Protein AF-A0A679FQM1-F1 (afdb_monomer_lite)

Foldseek 3Di:
DVVVVVVVVVVVVVVVVLCCVQPVVVLVVLQVLVVVLQVVCQAFQADAPVSVVVSLVVVVPDPFQPCSVPKDKWKAWPRHTADRRDEDGPPDPDPGDTDLPPQIKIKIKIKGFTPCPSVVVVCVVVVHPDDDRIDIDIDIHTHDDD

Secondary structure (DSSP, 8-state):
-HHHHHHHHHHHHHHHHHHIIIIIHHHHHHHHHHHHHHHHHHHHTS--HHHHHHHHHHHHT-TT-S-GGG-EEEEEETTEEE-TT--PPTT-----S--TT---EEEEEEEEE--HHHHHHHHHHTT-----SEEEEEEEEEPPP-

Radius of gyration: 20.09 Å; chains: 1; bounding box: 59×29×54 Å

Sequence (146 aa):
METVFAISVFLVFFFLALGFFTYIYPYTVLQRDVHVLGTVAARQGGLTQEDIDQFQERLARYPFLGRSDQVQVSVYVNGSLQDPASVTPLGEEGGHYVTRESKDLMDIEVRVPASGTLLRAVAKFFGVEGVSDEYVFWETVVSYRN

Structure (mmCIF, N/CA/C/O backbone):
data_AF-A0A679FQM1-F1
#
_entry.id   AF-A0A679FQM1-F1
#
loop_
_atom_site.group_PDB
_atom_site.id
_atom_site.type_symbol
_atom_site.label_atom_id
_atom_site.label_alt_id
_atom_site.label_comp_id
_atom_site.label_asym_id
_atom_site.label_entity_id
_atom_site.label_seq_id
_atom_site.pdbx_PDB_ins_code
_atom_site.Cartn_x
_atom_site.Cartn_y
_atom_site.Cartn_z
_atom_site.occupancy
_atom_site.B_iso_or_equiv
_atom_site.auth_seq_id
_atom_site.auth_comp_id
_atom_site.auth_asym_id
_atom_site.auth_atom_id
_atom_site.pdbx_PDB_model_num
ATOM 1 N N . MET A 1 1 ? 35.057 3.489 -31.360 1.00 61.88 1 MET A N 1
ATOM 2 C CA . MET A 1 1 ? 34.947 2.905 -30.000 1.00 61.88 1 MET A CA 1
ATOM 3 C C . MET A 1 1 ? 34.091 3.769 -29.080 1.00 61.88 1 MET A C 1
ATOM 5 O O . MET A 1 1 ? 33.248 3.212 -28.392 1.00 61.88 1 MET A O 1
ATOM 9 N N . GLU A 1 2 ? 34.225 5.098 -29.115 1.00 78.94 2 GLU A N 1
ATOM 10 C CA . GLU A 1 2 ? 33.439 6.029 -28.280 1.00 78.94 2 GLU A CA 1
ATOM 11 C C . GLU A 1 2 ? 31.918 5.878 -28.435 1.00 78.94 2 GLU A C 1
ATOM 13 O O . GLU A 1 2 ? 31.204 5.875 -27.440 1.00 78.94 2 GLU A O 1
ATOM 18 N N . THR A 1 3 ? 31.411 5.655 -29.652 1.00 82.62 3 THR A N 1
ATOM 19 C CA . THR A 1 3 ? 29.968 5.473 -29.895 1.00 82.62 3 THR A CA 1
ATOM 20 C C . THR A 1 3 ? 29.409 4.217 -29.225 1.00 82.62 3 THR A C 1
ATOM 22 O O . THR A 1 3 ? 28.316 4.249 -28.675 1.00 82.62 3 THR A O 1
ATOM 25 N N . VAL A 1 4 ? 30.170 3.116 -29.221 1.00 80.31 4 VAL A N 1
ATOM 26 C CA . VAL A 1 4 ? 29.756 1.863 -28.567 1.00 80.31 4 VAL A CA 1
ATOM 27 C C . VAL A 1 4 ? 29.749 2.043 -27.052 1.00 80.31 4 VAL A C 1
ATOM 29 O O . VAL A 1 4 ? 28.806 1.626 -26.391 1.00 80.31 4 VAL A O 1
ATOM 32 N N . PHE A 1 5 ? 30.753 2.732 -26.505 1.00 84.38 5 PHE A N 1
ATOM 33 C CA . PHE A 1 5 ? 30.807 3.043 -25.078 1.00 84.38 5 PHE A CA 1
ATOM 34 C C . PHE A 1 5 ? 29.652 3.962 -24.645 1.00 84.38 5 PHE A C 1
ATOM 36 O O . PHE A 1 5 ? 28.993 3.689 -23.645 1.00 84.38 5 PHE A O 1
ATOM 43 N N . ALA A 1 6 ? 29.342 4.996 -25.432 1.00 85.69 6 ALA A N 1
ATOM 44 C CA . ALA A 1 6 ? 28.230 5.908 -25.168 1.00 85.69 6 ALA A CA 1
ATOM 45 C C . ALA A 1 6 ? 26.863 5.202 -25.208 1.00 85.69 6 ALA A C 1
ATOM 47 O O . ALA A 1 6 ? 26.030 5.432 -24.332 1.00 85.69 6 ALA A O 1
ATOM 48 N N . ILE A 1 7 ? 26.646 4.304 -26.178 1.00 89.19 7 ILE A N 1
ATOM 49 C CA . ILE A 1 7 ? 25.415 3.504 -26.272 1.00 89.19 7 ILE A CA 1
ATOM 50 C C . ILE A 1 7 ? 25.289 2.561 -25.071 1.00 89.19 7 ILE A C 1
ATOM 52 O O . ILE A 1 7 ? 24.211 2.466 -24.488 1.00 89.19 7 ILE A O 1
ATOM 56 N N . SER A 1 8 ? 26.376 1.909 -24.650 1.00 86.00 8 SER A N 1
ATOM 57 C CA . SER A 1 8 ? 26.368 1.037 -23.468 1.00 86.00 8 SER A CA 1
ATOM 58 C C . SER A 1 8 ? 26.013 1.798 -22.191 1.00 86.00 8 SER A C 1
ATOM 60 O O . SER A 1 8 ? 25.171 1.341 -21.421 1.00 86.00 8 SER A O 1
ATOM 62 N N . VAL A 1 9 ? 26.599 2.980 -21.980 1.00 88.62 9 VAL A N 1
ATOM 63 C CA . VAL A 1 9 ? 26.271 3.839 -20.831 1.00 88.62 9 VAL A CA 1
ATOM 64 C C . VAL A 1 9 ? 24.804 4.266 -20.879 1.00 88.62 9 VAL A C 1
ATOM 66 O O . VAL A 1 9 ? 24.101 4.145 -19.877 1.00 88.62 9 VAL A O 1
ATOM 69 N N . PHE A 1 10 ? 24.310 4.692 -22.044 1.00 89.81 10 PHE A N 1
ATOM 70 C CA . PHE A 1 10 ? 22.905 5.061 -22.219 1.00 89.81 10 PHE A CA 1
ATOM 71 C C . PHE A 1 10 ? 21.954 3.903 -21.895 1.00 89.81 10 PHE A C 1
ATOM 73 O O . PHE A 1 10 ? 20.980 4.102 -21.175 1.00 89.81 10 PHE A O 1
ATOM 80 N N . LEU A 1 11 ? 22.251 2.691 -22.368 1.00 85.25 11 LEU A N 1
ATOM 81 C CA . LEU A 1 11 ? 21.445 1.506 -22.076 1.00 85.25 11 LEU A CA 1
ATOM 82 C C . LEU A 1 11 ? 21.402 1.210 -20.575 1.00 85.25 11 LEU A C 1
ATOM 84 O O . LEU A 1 11 ? 20.323 0.970 -20.042 1.00 85.25 11 LEU A O 1
ATOM 88 N N . VAL A 1 12 ? 22.538 1.287 -19.877 1.00 86.12 12 VAL A N 1
ATOM 89 C CA . VAL A 1 12 ? 22.584 1.103 -18.416 1.00 86.12 12 VAL A CA 1
ATOM 90 C C . VAL A 1 12 ? 21.697 2.127 -17.704 1.00 86.12 12 VAL A C 1
ATOM 92 O O . VAL A 1 12 ? 20.886 1.746 -16.860 1.00 86.12 12 VAL A O 1
ATOM 95 N N . PHE A 1 13 ? 21.789 3.409 -18.068 1.00 88.06 13 PHE A N 1
ATOM 96 C CA . PHE A 1 13 ? 20.923 4.450 -17.502 1.00 88.06 13 PHE A CA 1
ATOM 97 C C . PHE A 1 13 ? 19.445 4.222 -17.820 1.00 88.06 13 PHE A C 1
ATOM 99 O O . PHE A 1 13 ? 18.598 4.397 -16.946 1.00 88.06 13 PHE A O 1
ATOM 106 N N . PHE A 1 14 ? 19.130 3.804 -19.044 1.00 86.81 14 PHE A N 1
ATOM 107 C CA . PHE A 1 14 ? 17.767 3.500 -19.453 1.00 86.81 14 PHE A CA 1
ATOM 108 C C . PHE A 1 14 ? 17.182 2.343 -18.636 1.00 86.81 14 PHE A C 1
ATOM 110 O O . PHE A 1 14 ? 16.073 2.463 -18.123 1.00 86.81 14 PHE A O 1
ATOM 117 N N . PHE A 1 15 ? 17.934 1.257 -18.437 1.00 81.00 15 PHE A N 1
ATOM 118 C CA . PHE A 1 15 ? 17.496 0.133 -17.604 1.00 81.00 15 PHE A CA 1
ATOM 119 C C . PHE A 1 15 ? 17.352 0.514 -16.129 1.00 81.00 15 PHE A C 1
ATOM 121 O O . PHE A 1 15 ? 16.393 0.084 -15.490 1.00 81.00 15 PHE A O 1
ATOM 128 N N . LEU A 1 16 ? 18.247 1.349 -15.592 1.00 83.44 16 LEU A N 1
ATOM 129 C CA . LEU A 1 16 ? 18.119 1.881 -14.231 1.00 83.44 16 LEU A CA 1
ATOM 130 C C . LEU A 1 16 ? 16.852 2.724 -14.074 1.00 83.44 16 LEU A C 1
ATOM 132 O O . LEU A 1 16 ? 16.095 2.521 -13.126 1.00 83.44 16 LEU A O 1
ATOM 136 N N . ALA A 1 17 ? 16.594 3.633 -15.016 1.00 83.06 17 ALA A N 1
ATOM 137 C CA . ALA A 1 17 ? 15.381 4.441 -15.022 1.00 83.06 17 ALA A CA 1
ATOM 138 C C . ALA A 1 17 ? 14.133 3.555 -15.125 1.00 83.06 17 ALA A C 1
ATOM 140 O O . ALA A 1 17 ? 13.184 3.733 -14.365 1.00 83.06 17 ALA A O 1
ATOM 141 N N . LEU A 1 18 ? 14.158 2.551 -16.004 1.00 81.38 18 LEU A N 1
ATOM 142 C CA . LEU A 1 18 ? 13.071 1.591 -16.150 1.00 81.38 18 LEU A CA 1
ATOM 143 C C . LEU A 1 18 ? 12.813 0.851 -14.830 1.00 81.38 18 LEU A C 1
ATOM 145 O O . LEU A 1 18 ? 11.686 0.850 -14.343 1.00 81.38 18 LEU A O 1
ATOM 149 N N . GLY A 1 19 ? 13.843 0.286 -14.197 1.00 73.75 19 GLY A N 1
ATOM 150 C CA . GLY A 1 19 ? 13.710 -0.385 -12.900 1.00 73.75 19 GLY A CA 1
ATOM 151 C C . GLY A 1 19 ? 13.152 0.540 -11.815 1.00 73.75 19 GLY A C 1
ATOM 152 O O . GLY A 1 19 ? 12.255 0.151 -11.065 1.00 73.75 19 GLY A O 1
ATOM 153 N N . PHE A 1 20 ? 13.610 1.793 -11.782 1.00 80.12 20 PHE A N 1
ATOM 154 C CA . PHE A 1 20 ? 13.107 2.797 -10.850 1.00 80.12 20 PHE A CA 1
ATOM 155 C C . PHE A 1 20 ? 11.606 3.061 -11.038 1.00 80.12 20 PHE A C 1
ATOM 157 O O . PHE A 1 20 ? 10.842 2.946 -10.080 1.00 80.12 20 PHE A O 1
ATOM 164 N N . PHE A 1 21 ? 11.165 3.365 -12.262 1.00 79.62 21 PHE A N 1
ATOM 165 C CA . PHE A 1 21 ? 9.763 3.700 -12.537 1.00 79.62 21 PHE A CA 1
ATOM 166 C C . PHE A 1 21 ? 8.818 2.504 -12.452 1.00 79.62 21 PHE A C 1
ATOM 168 O O . PHE A 1 21 ? 7.639 2.687 -12.164 1.00 79.62 21 PHE A O 1
ATOM 175 N N . THR A 1 22 ? 9.319 1.292 -12.680 1.00 73.31 22 THR A N 1
ATOM 176 C CA . THR A 1 22 ? 8.471 0.095 -12.687 1.00 73.31 22 THR A CA 1
ATOM 177 C C . THR A 1 22 ? 8.381 -0.570 -11.311 1.00 73.31 22 THR A C 1
ATOM 179 O O . THR A 1 22 ? 7.430 -1.302 -11.063 1.00 73.31 22 THR A O 1
ATOM 182 N N . TYR A 1 23 ? 9.334 -0.328 -10.402 1.00 73.75 23 TYR A N 1
ATOM 183 C CA . TYR A 1 23 ? 9.367 -0.999 -9.096 1.00 73.75 23 TYR A CA 1
ATOM 184 C C . TYR A 1 23 ? 9.472 -0.036 -7.912 1.00 73.75 23 TYR A C 1
ATOM 186 O O . TYR A 1 23 ? 8.596 -0.028 -7.050 1.00 73.75 23 TYR A O 1
ATOM 194 N N . ILE A 1 24 ? 10.512 0.804 -7.880 1.00 80.56 24 ILE A N 1
ATOM 195 C CA . ILE A 1 24 ? 10.800 1.664 -6.720 1.00 80.56 24 ILE A CA 1
ATOM 196 C C . ILE A 1 24 ? 9.706 2.716 -6.541 1.00 80.56 24 ILE A C 1
ATOM 198 O O . ILE A 1 24 ? 9.151 2.851 -5.452 1.00 80.56 24 ILE A O 1
ATOM 202 N N . TYR A 1 25 ? 9.372 3.438 -7.612 1.00 83.69 25 TYR A N 1
ATOM 203 C CA . TYR A 1 25 ? 8.368 4.495 -7.560 1.00 83.69 25 TYR A CA 1
ATOM 204 C C . TYR A 1 25 ? 6.975 3.971 -7.149 1.00 83.69 25 TYR A C 1
ATOM 206 O O . TYR A 1 25 ? 6.441 4.495 -6.168 1.00 83.69 25 TYR A O 1
ATOM 214 N N . PRO A 1 26 ? 6.409 2.919 -7.784 1.00 82.19 26 PRO A N 1
ATOM 215 C CA . PRO A 1 26 ? 5.142 2.325 -7.352 1.00 82.19 26 PRO A CA 1
ATOM 216 C C . PRO A 1 26 ? 5.156 1.896 -5.887 1.00 82.19 26 PRO A C 1
ATOM 218 O O . PRO A 1 26 ? 4.255 2.256 -5.136 1.00 82.19 26 PRO A O 1
ATOM 221 N N . TYR A 1 27 ? 6.208 1.193 -5.458 1.00 84.00 27 TYR A N 1
ATOM 222 C CA . TYR A 1 27 ? 6.315 0.699 -4.088 1.00 84.00 27 TYR A CA 1
ATOM 223 C C . TYR A 1 27 ? 6.313 1.840 -3.064 1.00 84.00 27 TYR A C 1
ATOM 225 O O . TYR A 1 27 ? 5.550 1.804 -2.103 1.00 84.00 27 TYR A O 1
ATOM 233 N N . THR A 1 28 ? 7.123 2.882 -3.282 1.00 85.88 28 THR A N 1
ATOM 234 C CA . THR A 1 28 ? 7.202 4.028 -2.360 1.00 85.88 28 THR A CA 1
ATOM 235 C C . THR A 1 28 ? 5.880 4.789 -2.265 1.00 85.88 28 THR A C 1
ATOM 237 O O . THR A 1 28 ? 5.489 5.219 -1.180 1.00 85.88 28 THR A O 1
ATOM 240 N N . VAL A 1 29 ? 5.181 4.963 -3.388 1.00 88.25 29 VAL A N 1
ATOM 241 C CA . VAL A 1 29 ? 3.890 5.661 -3.415 1.00 88.25 29 VAL A CA 1
ATOM 242 C C . VAL A 1 29 ? 2.812 4.845 -2.701 1.00 88.25 29 VAL A C 1
ATOM 244 O O . VAL A 1 29 ? 2.125 5.383 -1.836 1.00 88.25 29 VAL A O 1
ATOM 247 N N . LEU A 1 30 ? 2.715 3.546 -2.994 1.00 87.88 30 LEU A N 1
ATOM 248 C CA . LEU A 1 30 ? 1.760 2.648 -2.343 1.00 87.88 30 LEU A CA 1
ATOM 249 C C . LEU A 1 30 ? 2.006 2.553 -0.835 1.00 87.88 30 LEU A C 1
ATOM 251 O O . LEU A 1 30 ? 1.066 2.687 -0.058 1.00 87.88 30 LEU A O 1
ATOM 255 N N . GLN A 1 31 ? 3.264 2.408 -0.411 1.00 88.56 31 GLN A N 1
ATOM 256 C CA . GLN A 1 31 ? 3.620 2.376 1.008 1.00 88.56 31 GLN A CA 1
ATOM 257 C C . GLN A 1 31 ? 3.166 3.650 1.733 1.00 88.56 31 GLN A C 1
ATOM 259 O O . GLN A 1 31 ? 2.650 3.583 2.846 1.00 88.56 31 GLN A O 1
ATOM 264 N N . ARG A 1 32 ? 3.323 4.819 1.100 1.00 91.25 32 ARG A N 1
ATOM 265 C CA . ARG A 1 32 ? 2.855 6.087 1.667 1.00 91.25 32 ARG A CA 1
ATOM 266 C C . ARG A 1 32 ? 1.336 6.105 1.837 1.00 91.25 32 ARG A C 1
ATOM 268 O O . ARG A 1 32 ? 0.863 6.548 2.879 1.00 91.25 32 ARG A O 1
ATOM 275 N N . ASP A 1 33 ? 0.583 5.652 0.842 1.00 90.69 33 ASP A N 1
ATOM 276 C CA . ASP A 1 33 ? -0.880 5.654 0.915 1.00 90.69 33 ASP A CA 1
ATOM 277 C C . ASP A 1 33 ? -1.413 4.648 1.942 1.00 90.69 33 ASP A C 1
ATOM 279 O O . ASP A 1 33 ? -2.368 4.959 2.656 1.00 90.69 33 ASP A O 1
ATOM 283 N N . VAL A 1 34 ? -0.768 3.485 2.077 1.00 90.38 34 VAL A N 1
ATOM 284 C CA . VAL A 1 34 ? -1.071 2.503 3.132 1.00 90.38 34 VAL A CA 1
ATOM 285 C C . VAL A 1 34 ? -0.781 3.088 4.515 1.00 90.38 34 VAL A C 1
ATOM 287 O O . VAL A 1 34 ? -1.610 2.975 5.412 1.00 90.38 34 VAL A O 1
ATOM 290 N N . HIS A 1 35 ? 0.333 3.803 4.683 1.00 91.81 35 HIS A N 1
ATOM 291 C CA . HIS A 1 35 ? 0.643 4.493 5.936 1.00 91.81 35 HIS A CA 1
ATOM 292 C C . HIS A 1 35 ? -0.387 5.586 6.280 1.00 91.81 35 HIS A C 1
ATOM 294 O O . HIS A 1 35 ? -0.773 5.756 7.440 1.00 91.81 35 HIS A O 1
ATOM 300 N N . VAL A 1 36 ? -0.887 6.323 5.279 1.00 91.00 36 VAL A N 1
ATOM 301 C CA . VAL A 1 36 ? -1.978 7.291 5.479 1.00 91.00 36 VAL A CA 1
ATOM 302 C C . VAL A 1 36 ? -3.250 6.577 5.930 1.00 91.00 36 VAL A C 1
ATOM 304 O O . VAL A 1 36 ? -3.876 7.030 6.887 1.00 91.00 36 VAL A O 1
ATOM 307 N N . LEU A 1 37 ? -3.605 5.455 5.296 1.00 89.25 37 LEU A N 1
ATOM 308 C CA . LEU A 1 37 ? -4.748 4.633 5.697 1.00 89.25 37 LEU A CA 1
ATOM 309 C C . LEU A 1 37 ? -4.596 4.138 7.145 1.00 89.25 37 LEU A C 1
ATOM 311 O O . LEU A 1 37 ? -5.515 4.295 7.945 1.00 89.25 37 LEU A O 1
ATOM 315 N N . GLY A 1 38 ? -3.413 3.649 7.523 1.00 87.62 38 GLY A N 1
ATOM 316 C CA . GLY A 1 38 ? -3.128 3.256 8.902 1.00 87.62 38 GLY A CA 1
ATOM 317 C C . GLY A 1 38 ? -3.215 4.413 9.889 1.00 87.62 38 GLY A C 1
ATOM 318 O O . GLY A 1 38 ? -3.764 4.263 10.976 1.00 87.62 38 GLY A O 1
ATOM 319 N N . THR A 1 39 ? -2.781 5.610 9.501 1.00 87.94 39 THR A N 1
ATOM 320 C CA . THR A 1 39 ? -2.927 6.809 10.340 1.00 87.94 39 THR A CA 1
ATOM 321 C C . THR A 1 39 ? -4.397 7.189 10.544 1.00 87.94 39 THR A C 1
ATOM 323 O O . THR A 1 39 ? -4.776 7.630 11.632 1.00 87.94 39 THR A O 1
ATOM 326 N N . VAL A 1 40 ? -5.234 7.033 9.514 1.00 86.38 40 VAL A N 1
ATOM 327 C CA . VAL A 1 40 ? -6.688 7.225 9.620 1.00 86.38 40 VAL A CA 1
ATOM 328 C C . VAL A 1 40 ? -7.275 6.204 10.593 1.00 86.38 40 VAL A C 1
ATOM 330 O O . VAL A 1 40 ? -7.944 6.610 11.545 1.00 86.38 40 VAL A O 1
ATOM 333 N N . ALA A 1 41 ? -6.914 4.927 10.442 1.00 82.44 41 ALA A N 1
ATOM 334 C CA . ALA A 1 41 ? -7.336 3.864 11.348 1.00 82.44 41 ALA A CA 1
ATOM 335 C C . ALA A 1 41 ? -6.939 4.146 12.802 1.00 82.44 41 ALA A C 1
ATOM 337 O O . ALA A 1 41 ? -7.771 4.103 13.704 1.00 82.44 41 ALA A O 1
ATOM 338 N N . ALA A 1 42 ? -5.687 4.540 13.032 1.00 82.38 42 ALA A N 1
ATOM 339 C CA . ALA A 1 42 ? -5.171 4.896 14.348 1.00 82.38 42 ALA A CA 1
ATOM 340 C C . ALA A 1 42 ? -5.930 6.069 14.985 1.00 82.38 42 ALA A C 1
ATOM 342 O O . ALA A 1 42 ? -6.106 6.125 16.199 1.00 82.38 42 ALA A O 1
ATOM 343 N N . ARG A 1 43 ? -6.375 7.040 14.179 1.00 80.38 43 ARG A N 1
ATOM 344 C CA . ARG A 1 43 ? -7.126 8.195 14.682 1.00 80.38 43 ARG A CA 1
ATOM 345 C C . ARG A 1 43 ? -8.562 7.856 15.017 1.00 80.38 43 ARG A C 1
ATOM 347 O O . ARG A 1 43 ? -9.077 8.461 15.950 1.00 80.38 43 ARG A O 1
ATOM 354 N N . GLN A 1 44 ? -9.206 6.991 14.243 1.00 76.69 44 GLN A N 1
ATOM 355 C CA . GLN A 1 44 ? -10.629 6.685 14.379 1.00 76.69 44 GLN A CA 1
ATOM 356 C C . GLN A 1 44 ? -10.897 5.457 15.262 1.00 76.69 44 GLN A C 1
ATOM 358 O O . GLN A 1 44 ? -11.999 5.331 15.788 1.00 76.69 44 GLN A O 1
ATOM 363 N N . GLY A 1 45 ? -9.889 4.613 15.499 1.00 72.88 45 GLY A N 1
ATOM 364 C CA . GLY A 1 45 ? -10.062 3.297 16.116 1.00 72.88 45 GLY A CA 1
ATOM 365 C C . GLY A 1 45 ? -10.457 2.222 15.101 1.00 72.88 45 GLY A C 1
ATOM 366 O O . GLY A 1 45 ? -11.118 1.268 15.469 1.00 72.88 45 GLY A O 1
ATOM 367 N N . GLY A 1 46 ? -10.102 2.397 13.827 1.00 77.19 46 GLY A N 1
ATOM 368 C CA . GLY A 1 46 ? -10.377 1.475 12.724 1.00 77.19 46 GLY A CA 1
ATOM 369 C C . GLY A 1 46 ? -10.750 2.215 11.435 1.00 77.19 46 GLY A C 1
ATOM 370 O O . GLY A 1 46 ? -10.638 3.437 11.374 1.00 77.19 46 GLY A O 1
ATOM 371 N N . LEU A 1 47 ? -11.180 1.486 10.403 1.00 79.44 47 LEU A N 1
ATOM 372 C CA . LEU A 1 47 ? -11.547 2.048 9.101 1.00 79.44 47 LEU A CA 1
ATOM 373 C C . LEU A 1 47 ? -13.059 1.983 8.853 1.00 79.44 47 LEU A C 1
ATOM 375 O O . LEU A 1 47 ? -13.735 1.035 9.244 1.00 79.44 47 LEU A O 1
ATOM 379 N N . THR A 1 48 ? -13.596 2.989 8.170 1.00 81.12 48 THR A N 1
ATOM 380 C CA . THR A 1 48 ? -14.959 2.941 7.629 1.00 81.12 48 THR A CA 1
ATOM 381 C C . THR A 1 48 ? -14.950 2.453 6.179 1.00 81.12 48 THR A C 1
ATOM 383 O O . THR A 1 48 ? -13.919 2.501 5.504 1.00 81.12 48 THR A O 1
ATOM 386 N N . GLN A 1 49 ? -16.111 2.035 5.658 1.00 81.25 49 GLN A N 1
ATOM 387 C CA . GLN A 1 49 ? -16.243 1.722 4.228 1.00 81.25 49 GLN A CA 1
ATOM 388 C C . GLN A 1 49 ? -15.860 2.925 3.349 1.00 81.25 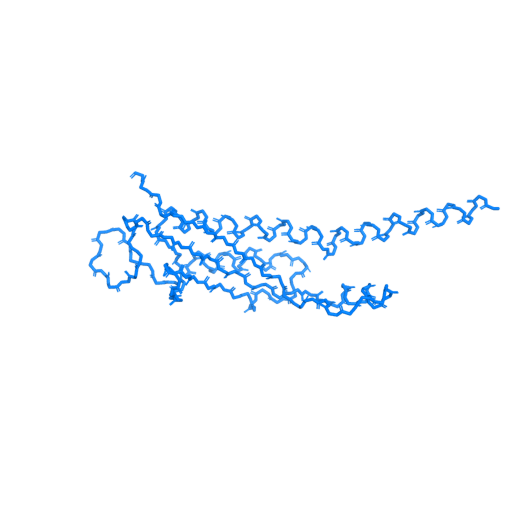49 GLN A C 1
ATOM 390 O O . GLN A 1 49 ? -15.200 2.751 2.330 1.00 81.25 49 GLN A O 1
ATOM 395 N N . GLU A 1 50 ? -16.198 4.148 3.773 1.00 82.69 50 GLU A N 1
ATOM 396 C CA . GLU A 1 50 ? -15.841 5.366 3.041 1.00 82.69 50 GLU A CA 1
ATOM 397 C C . GLU A 1 50 ? -14.316 5.564 2.964 1.00 82.69 50 GLU A C 1
ATOM 399 O O . GLU A 1 50 ? -13.796 5.918 1.906 1.00 82.69 50 GLU A O 1
ATOM 404 N N . ASP A 1 51 ? -13.575 5.286 4.044 1.00 84.94 51 ASP A N 1
ATOM 405 C CA . ASP A 1 51 ? -12.108 5.386 4.043 1.00 84.94 51 ASP A CA 1
ATOM 406 C C . ASP A 1 51 ? -11.468 4.393 3.060 1.00 84.94 51 ASP A C 1
ATOM 408 O O . ASP A 1 51 ? -10.491 4.727 2.377 1.00 84.94 51 ASP A O 1
ATOM 412 N N . ILE A 1 52 ? -12.030 3.181 2.973 1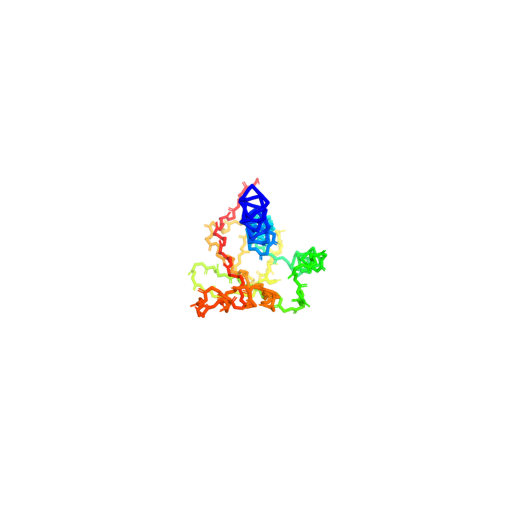.00 84.56 52 ILE A N 1
ATOM 413 C CA . ILE A 1 52 ? -11.593 2.129 2.046 1.00 84.56 52 ILE A CA 1
ATOM 414 C C . ILE A 1 52 ? -11.908 2.533 0.603 1.00 84.56 52 ILE A C 1
ATOM 416 O O . ILE A 1 52 ? -11.026 2.452 -0.254 1.00 84.56 52 ILE A O 1
ATOM 420 N N . ASP A 1 53 ? -13.115 3.028 0.337 1.00 86.62 53 ASP A N 1
ATOM 421 C CA . ASP A 1 53 ? -13.537 3.459 -0.997 1.00 86.62 53 ASP A CA 1
ATOM 422 C C . ASP A 1 53 ? -12.675 4.633 -1.490 1.00 86.62 53 ASP A C 1
ATOM 424 O O . ASP A 1 53 ? -12.151 4.608 -2.606 1.00 86.62 53 ASP A O 1
ATOM 428 N N . GLN A 1 54 ? -12.426 5.632 -0.635 1.00 88.38 54 GLN A N 1
ATOM 429 C CA . GLN A 1 54 ? -11.533 6.749 -0.954 1.00 88.38 54 GLN A CA 1
ATOM 430 C C . GLN A 1 54 ? -10.091 6.284 -1.192 1.00 88.38 54 GLN A C 1
ATOM 432 O O . GLN A 1 54 ? -9.390 6.836 -2.045 1.00 88.38 54 GLN A O 1
ATOM 437 N N . PHE A 1 55 ? -9.613 5.292 -0.438 1.00 89.38 55 PHE A N 1
ATOM 438 C CA . PHE A 1 55 ? -8.300 4.694 -0.659 1.00 89.38 55 PHE A CA 1
ATOM 439 C C . PHE A 1 55 ? -8.226 3.997 -2.021 1.00 89.38 55 PHE A C 1
ATOM 441 O O . PHE A 1 55 ? -7.314 4.285 -2.798 1.00 89.38 55 PHE A O 1
ATOM 448 N N . GLN A 1 56 ? -9.208 3.163 -2.362 1.00 87.06 56 GLN A N 1
ATOM 449 C CA . GLN A 1 56 ? -9.289 2.502 -3.666 1.00 87.06 56 GLN A CA 1
ATOM 450 C C . GLN A 1 56 ? -9.393 3.510 -4.818 1.00 87.06 56 GLN A C 1
ATOM 452 O O . GLN A 1 56 ? -8.732 3.339 -5.844 1.00 87.06 56 GLN A O 1
ATOM 457 N N . GLU A 1 57 ? -10.145 4.601 -4.647 1.00 87.88 57 GLU A N 1
ATOM 458 C CA . GLU A 1 57 ? -10.259 5.666 -5.647 1.00 87.88 57 GLU A CA 1
ATOM 459 C C . GLU A 1 57 ? -8.933 6.416 -5.850 1.00 87.88 57 GLU A C 1
ATOM 461 O O . GLU A 1 57 ? -8.575 6.754 -6.982 1.00 87.88 57 GLU A O 1
ATOM 466 N N . ARG A 1 58 ? -8.161 6.659 -4.779 1.00 87.31 58 ARG A N 1
ATOM 467 C CA . ARG A 1 58 ? -6.802 7.217 -4.897 1.00 87.31 58 ARG A CA 1
ATOM 468 C C . ARG A 1 58 ? -5.896 6.271 -5.674 1.00 87.31 58 ARG A C 1
ATOM 470 O O . ARG A 1 58 ? -5.221 6.717 -6.602 1.00 87.31 58 ARG A O 1
ATOM 477 N N . LEU A 1 59 ? -5.937 4.979 -5.347 1.00 85.94 59 LEU A N 1
ATOM 478 C CA . LEU A 1 59 ? -5.146 3.965 -6.035 1.00 85.94 59 LEU A CA 1
ATOM 479 C C . LEU A 1 59 ? -5.506 3.863 -7.525 1.00 85.94 59 LEU A C 1
ATOM 481 O O . LEU A 1 59 ? -4.613 3.773 -8.365 1.00 85.94 59 LEU A O 1
ATOM 485 N N . ALA A 1 60 ? -6.787 3.974 -7.882 1.00 83.38 60 ALA A N 1
ATOM 486 C CA . ALA A 1 60 ? -7.262 3.944 -9.269 1.00 83.38 60 ALA A CA 1
ATOM 487 C C . ALA A 1 60 ? -6.635 5.017 -10.176 1.00 83.38 60 ALA A C 1
ATOM 489 O O . ALA A 1 60 ? -6.604 4.864 -11.396 1.00 83.38 60 ALA A O 1
ATOM 490 N N . ARG A 1 61 ? -6.114 6.107 -9.601 1.00 84.06 61 ARG A N 1
ATOM 491 C CA . ARG A 1 61 ? -5.462 7.190 -10.354 1.00 84.06 61 ARG A CA 1
ATOM 492 C C . ARG A 1 61 ? -4.030 6.846 -10.760 1.00 84.06 61 ARG A C 1
ATOM 494 O O . ARG A 1 61 ? -3.443 7.573 -11.564 1.00 84.06 61 ARG A O 1
ATOM 501 N N . TYR A 1 62 ? -3.448 5.777 -10.216 1.00 82.00 62 TYR A N 1
ATOM 502 C CA . TYR A 1 62 ? -2.083 5.392 -10.537 1.00 82.00 62 TYR A CA 1
ATOM 503 C C . TYR A 1 62 ? -2.010 4.602 -11.846 1.00 82.00 62 TYR A C 1
ATOM 505 O O . TYR A 1 62 ? -2.565 3.511 -11.941 1.00 82.00 62 TYR A O 1
ATOM 513 N N . PRO A 1 63 ? -1.236 5.075 -12.840 1.00 74.81 63 PRO A N 1
ATOM 514 C CA . PRO A 1 63 ? -1.163 4.435 -14.154 1.00 74.81 63 PRO A CA 1
ATOM 515 C C . PRO A 1 63 ? -0.478 3.059 -14.126 1.00 74.81 63 PRO A C 1
ATOM 517 O O . PRO A 1 63 ? -0.561 2.311 -15.096 1.00 74.81 63 PRO A O 1
ATOM 520 N N . PHE A 1 64 ? 0.221 2.728 -13.036 1.00 74.50 64 PHE A N 1
ATOM 521 C CA . PHE A 1 64 ? 0.889 1.439 -12.848 1.00 74.50 64 PHE A CA 1
ATOM 522 C C . PHE A 1 64 ? -0.025 0.363 -12.234 1.00 74.50 64 PHE A C 1
ATOM 524 O O . PHE A 1 64 ? 0.337 -0.818 -12.255 1.00 74.50 64 PHE A O 1
ATOM 531 N N . LEU A 1 65 ? -1.204 0.740 -11.723 1.00 72.94 65 LEU A N 1
ATOM 532 C CA . LEU A 1 65 ? -2.209 -0.191 -11.216 1.00 72.94 65 LEU A CA 1
ATOM 533 C C . LEU A 1 65 ? -3.194 -0.517 -12.332 1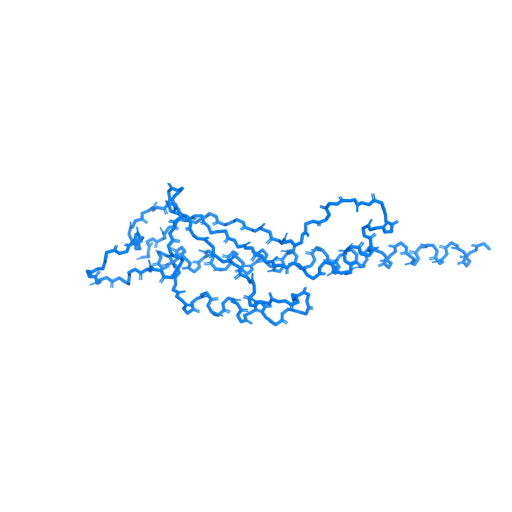.00 72.94 65 LEU A C 1
ATOM 535 O O . LEU A 1 65 ? -3.974 0.321 -12.767 1.00 72.94 65 LEU A O 1
ATOM 539 N N . GLY A 1 66 ? -3.141 -1.753 -12.824 1.00 61.41 66 GLY A N 1
ATOM 540 C CA . GLY A 1 66 ? -4.019 -2.184 -13.912 1.00 61.41 66 GLY A CA 1
ATOM 541 C C . GLY A 1 66 ? -5.458 -2.460 -13.468 1.00 61.41 66 GLY A C 1
ATOM 542 O O . GLY A 1 66 ? -6.338 -2.522 -14.323 1.00 61.41 66 GLY A O 1
ATOM 543 N N . ARG A 1 67 ? -5.676 -2.686 -12.162 1.00 68.38 67 ARG A N 1
ATOM 544 C CA . ARG A 1 67 ? -6.943 -3.135 -11.560 1.00 68.38 67 ARG A CA 1
ATOM 545 C C . ARG A 1 67 ? -7.057 -2.685 -10.103 1.00 68.38 67 ARG A C 1
ATOM 547 O O . ARG A 1 67 ? -6.701 -3.420 -9.186 1.00 68.38 67 ARG A O 1
ATOM 554 N N . SER A 1 68 ? -7.492 -1.448 -9.880 1.00 66.25 68 SER A N 1
ATOM 555 C CA . SER A 1 68 ? -7.720 -0.917 -8.526 1.00 66.25 68 SER A CA 1
ATOM 556 C C . SER A 1 68 ? -8.915 -1.565 -7.819 1.00 66.25 68 SER A C 1
ATOM 558 O O . SER A 1 68 ? -8.951 -1.602 -6.596 1.00 66.25 68 SER A O 1
ATOM 560 N N . ASP A 1 69 ? -9.850 -2.128 -8.585 1.00 66.94 69 ASP A N 1
ATOM 561 C CA . ASP A 1 69 ? -11.001 -2.924 -8.135 1.00 66.94 69 ASP A CA 1
ATOM 562 C C . ASP A 1 69 ? -10.609 -4.252 -7.467 1.00 66.94 69 ASP A C 1
ATOM 564 O O . ASP A 1 69 ? -11.432 -4.911 -6.841 1.00 66.94 69 ASP A O 1
ATOM 568 N N . GLN A 1 70 ? -9.344 -4.649 -7.594 1.00 74.06 70 GLN A N 1
ATOM 569 C CA . GLN A 1 70 ? -8.797 -5.877 -7.025 1.00 74.06 70 GLN A CA 1
ATOM 570 C C . GLN A 1 70 ? -7.920 -5.628 -5.789 1.00 74.06 70 GLN A C 1
ATOM 572 O O . GLN A 1 70 ? -7.284 -6.558 -5.292 1.00 74.06 70 GLN A O 1
ATOM 577 N N . VAL A 1 71 ? -7.866 -4.389 -5.290 1.00 81.31 71 VAL A N 1
ATOM 578 C CA . VAL A 1 71 ? -7.150 -4.064 -4.053 1.00 81.31 71 VAL A CA 1
ATOM 579 C C . VAL A 1 71 ? -7.903 -4.649 -2.865 1.00 81.31 71 VAL A C 1
ATOM 581 O O . VAL A 1 71 ? -9.058 -4.302 -2.618 1.00 81.31 71 VAL A O 1
ATOM 584 N N . GLN A 1 72 ? -7.228 -5.507 -2.105 1.00 83.56 72 GLN A N 1
ATOM 585 C CA . GLN A 1 72 ? -7.775 -6.115 -0.896 1.00 83.56 72 GLN A CA 1
ATOM 586 C C . GLN A 1 72 ? -7.180 -5.426 0.327 1.00 83.56 72 GLN A C 1
ATOM 588 O O . GLN A 1 72 ? -5.960 -5.324 0.455 1.00 83.56 72 GLN A O 1
ATOM 593 N N . VAL A 1 73 ? -8.048 -4.969 1.225 1.00 83.44 73 VAL A N 1
ATOM 594 C CA . VAL A 1 73 ? -7.677 -4.422 2.532 1.00 83.44 73 VAL A CA 1
ATOM 595 C C . VAL A 1 73 ? -8.184 -5.400 3.581 1.00 83.44 73 VAL A C 1
ATOM 597 O O . VAL A 1 73 ? -9.367 -5.723 3.600 1.00 83.44 73 VAL A O 1
ATOM 600 N N . SER A 1 74 ? -7.290 -5.909 4.420 1.00 83.62 74 SER A N 1
ATOM 601 C CA . SER A 1 74 ? -7.606 -6.789 5.546 1.00 83.62 74 SER A CA 1
ATOM 602 C C . SER A 1 74 ? -7.109 -6.139 6.829 1.00 83.62 74 SER A C 1
ATOM 604 O O . SER A 1 74 ? -6.016 -5.580 6.858 1.00 83.62 74 SER A O 1
ATOM 606 N N . VAL A 1 75 ? -7.913 -6.191 7.888 1.00 80.25 75 VAL A N 1
ATOM 607 C CA . VAL A 1 75 ? -7.553 -5.629 9.194 1.00 80.25 75 VAL A CA 1
ATOM 608 C C . VAL A 1 75 ? -7.524 -6.763 10.202 1.00 80.25 75 VAL A C 1
ATOM 610 O O . VAL A 1 75 ? -8.485 -7.517 10.324 1.00 80.25 75 VAL A O 1
ATOM 613 N N . TYR A 1 76 ? -6.427 -6.885 10.935 1.00 78.56 76 TYR A N 1
ATOM 614 C CA . TYR A 1 76 ? -6.285 -7.829 12.031 1.00 78.56 76 TYR A CA 1
ATOM 615 C C . TYR A 1 76 ? -6.189 -7.057 13.337 1.00 78.56 76 TYR A C 1
ATOM 617 O O . TYR A 1 76 ? -5.451 -6.083 13.443 1.00 78.56 76 TYR A O 1
ATOM 625 N N . VAL A 1 77 ? -6.919 -7.502 14.350 1.00 73.44 77 VAL A N 1
ATOM 626 C CA . VAL A 1 77 ? -6.893 -6.905 15.688 1.00 73.44 77 VAL A CA 1
ATOM 627 C C . VAL A 1 77 ? -6.453 -7.985 16.652 1.00 73.44 77 VAL A C 1
ATOM 629 O O . VAL A 1 77 ? -7.091 -9.039 16.731 1.00 73.44 77 VAL A O 1
ATOM 632 N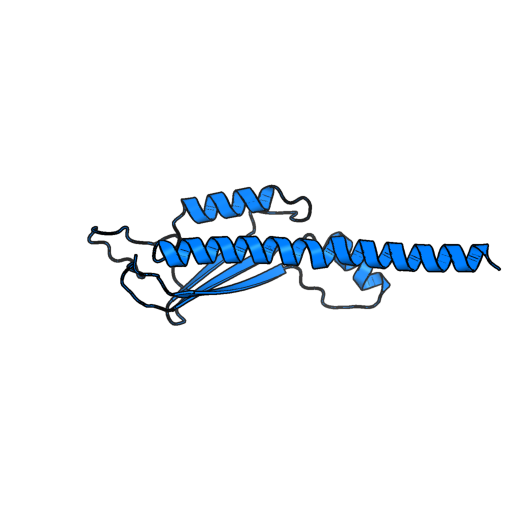 N . ASN A 1 78 ? -5.334 -7.760 17.343 1.00 73.19 78 ASN A N 1
ATOM 633 C CA . ASN A 1 78 ? -4.720 -8.759 18.225 1.00 73.19 78 ASN A CA 1
ATOM 634 C C . ASN A 1 78 ? -4.555 -10.141 17.539 1.00 73.19 78 ASN A C 1
ATOM 636 O O . ASN A 1 78 ? -4.764 -11.190 18.150 1.00 73.19 78 ASN A O 1
ATOM 640 N N . GLY A 1 79 ? -4.220 -10.142 16.241 1.00 72.12 79 GLY A N 1
ATOM 641 C CA . GLY A 1 79 ? -3.998 -11.346 15.431 1.00 72.12 79 GLY A CA 1
ATOM 642 C C . GLY A 1 79 ? -5.253 -12.033 14.872 1.00 72.12 79 GLY A C 1
ATOM 643 O O . GLY A 1 79 ? -5.123 -13.055 14.202 1.00 72.12 79 GLY A O 1
ATOM 644 N N . SER A 1 80 ? -6.458 -11.503 15.107 1.00 75.38 80 SER A N 1
ATOM 645 C CA . SER A 1 80 ? -7.701 -12.029 14.517 1.00 75.38 80 SER A CA 1
ATOM 646 C C . SER A 1 80 ? -8.175 -11.152 13.363 1.00 75.38 80 SER A C 1
ATOM 648 O O . SER A 1 80 ? -8.249 -9.937 13.526 1.00 75.38 80 SER A O 1
ATOM 650 N N . LEU A 1 81 ? -8.512 -11.762 12.220 1.00 77.62 81 LEU A N 1
ATOM 651 C CA . LEU A 1 81 ? -9.080 -11.056 11.068 1.00 77.62 81 LEU A CA 1
ATOM 652 C C . LEU A 1 81 ? -10.436 -10.452 11.448 1.00 77.62 81 LEU A C 1
ATOM 654 O O . LEU A 1 81 ? -11.314 -11.159 11.945 1.00 77.62 81 LEU A O 1
ATOM 658 N N . GLN A 1 82 ? -10.587 -9.161 11.198 1.00 74.00 82 GLN A N 1
ATOM 659 C CA . GLN A 1 82 ? -11.807 -8.397 11.408 1.00 74.00 82 GLN A CA 1
ATOM 660 C C . GLN A 1 82 ? -12.323 -7.853 10.081 1.00 74.00 82 GLN A C 1
ATOM 662 O O . GLN A 1 82 ? -11.571 -7.719 9.113 1.00 74.00 82 GLN A O 1
ATOM 667 N N . ASP A 1 83 ? -13.614 -7.530 10.046 1.00 70.06 83 ASP A N 1
ATOM 668 C CA . ASP A 1 83 ? -14.179 -6.798 8.920 1.00 70.06 83 ASP A CA 1
ATOM 669 C C . ASP A 1 83 ? -13.563 -5.384 8.895 1.00 70.06 83 ASP A C 1
ATOM 671 O O . ASP A 1 83 ? -13.709 -4.628 9.864 1.00 70.06 83 ASP A O 1
ATOM 675 N N . PRO A 1 84 ? -12.836 -5.020 7.823 1.00 63.72 84 PRO A N 1
ATOM 676 C CA . PRO A 1 84 ? -12.146 -3.742 7.733 1.00 63.72 84 PRO A CA 1
ATOM 677 C C . PRO A 1 84 ? -13.105 -2.546 7.764 1.00 63.72 84 PRO A C 1
ATOM 679 O O . PRO A 1 84 ? -12.654 -1.458 8.096 1.00 63.72 84 PRO A O 1
ATOM 682 N N . ALA A 1 85 ? -14.395 -2.724 7.453 1.00 62.38 85 ALA A N 1
ATOM 683 C CA . ALA A 1 85 ? -15.394 -1.655 7.426 1.00 62.38 85 ALA A CA 1
ATOM 684 C C . ALA A 1 85 ? -16.276 -1.584 8.689 1.00 62.38 85 ALA A C 1
ATOM 686 O O . ALA A 1 85 ? -17.232 -0.805 8.727 1.00 62.38 85 ALA A O 1
ATOM 687 N N . SER A 1 86 ? -15.997 -2.389 9.722 1.00 59.22 86 SER A N 1
ATOM 688 C CA . SER A 1 86 ? -16.863 -2.504 10.901 1.00 59.22 86 SER A CA 1
ATOM 689 C C . SER A 1 86 ? -16.307 -1.760 12.122 1.00 59.22 86 SER A C 1
ATOM 691 O O . SER A 1 86 ? -15.820 -2.375 13.073 1.00 59.22 86 SER A O 1
ATOM 693 N N . VAL A 1 87 ? -16.379 -0.429 12.122 1.00 59.72 87 VAL A N 1
ATOM 694 C CA . VAL A 1 87 ? -16.003 0.395 13.286 1.00 59.72 87 VAL A CA 1
ATOM 695 C C . VAL A 1 87 ? -17.236 1.022 13.903 1.00 59.72 87 VAL A C 1
ATOM 697 O O . VAL A 1 87 ? -18.027 1.657 13.208 1.00 59.72 87 VAL A O 1
ATOM 700 N N . THR A 1 88 ? -17.382 0.879 15.220 1.00 56.06 88 THR A N 1
ATOM 701 C CA . THR A 1 88 ? -18.410 1.603 15.973 1.00 56.06 88 THR A CA 1
ATOM 702 C C . THR A 1 88 ? -17.935 3.043 16.226 1.00 56.06 88 THR A C 1
ATOM 704 O O . THR A 1 88 ? -16.879 3.231 16.841 1.00 56.06 88 THR A O 1
ATOM 707 N N . PRO A 1 89 ? -18.692 4.074 15.803 1.00 49.06 89 PRO A N 1
ATOM 708 C CA . PRO A 1 89 ? -18.395 5.469 16.116 1.00 49.06 89 PRO A CA 1
ATOM 709 C C . PRO A 1 89 ? -18.412 5.765 17.625 1.00 49.06 89 PRO A C 1
ATOM 711 O O . PRO A 1 89 ? -18.988 5.043 18.437 1.00 49.06 89 PRO A O 1
ATOM 714 N N . LEU A 1 90 ? -17.787 6.877 18.017 1.00 45.75 90 LEU A N 1
ATOM 715 C CA . LEU A 1 90 ? -17.658 7.273 19.420 1.00 45.75 90 LEU A CA 1
ATOM 716 C C . LEU A 1 90 ? -19.025 7.634 20.032 1.00 45.75 90 LEU A C 1
ATOM 718 O O . LEU A 1 90 ? -19.652 8.599 19.603 1.00 45.75 90 LEU A O 1
ATOM 722 N N . GLY A 1 91 ? -19.445 6.898 21.067 1.00 44.75 91 GLY A N 1
ATOM 723 C CA . GLY A 1 91 ? -20.672 7.175 21.829 1.00 44.75 91 GLY A CA 1
ATOM 724 C C . GLY A 1 91 ? -21.906 6.363 21.424 1.00 44.75 91 GLY A C 1
ATOM 725 O O . GLY A 1 91 ? -22.972 6.596 21.989 1.00 44.75 91 GLY A O 1
ATOM 726 N N . GLU A 1 92 ? -21.774 5.410 20.498 1.00 48.53 92 GLU A N 1
ATOM 727 C CA . GLU A 1 92 ? -22.853 4.485 20.135 1.00 48.53 92 GLU A CA 1
ATOM 728 C C . GLU A 1 92 ? -22.646 3.098 20.768 1.00 48.53 92 GLU A C 1
ATOM 730 O O . GLU A 1 92 ? -21.541 2.553 20.769 1.00 48.53 92 GLU A O 1
ATOM 735 N N . GLU A 1 93 ? -23.717 2.509 21.314 1.00 43.31 93 GLU A N 1
ATOM 736 C CA . GLU A 1 93 ? -23.736 1.098 21.717 1.00 43.31 93 GLU A CA 1
ATOM 737 C C . GLU A 1 93 ? -23.757 0.221 20.456 1.00 43.31 93 GLU A C 1
ATOM 739 O O . GLU A 1 93 ? -24.812 -0.108 19.919 1.00 43.31 93 GLU A O 1
ATOM 744 N N . GLY A 1 94 ? -22.576 -0.141 19.957 1.00 49.69 94 GLY A N 1
ATOM 745 C CA . GLY A 1 94 ? -22.412 -1.025 18.803 1.00 49.69 94 GLY A CA 1
ATOM 746 C C . GLY A 1 94 ? -21.419 -2.146 19.094 1.00 49.69 94 GLY A C 1
ATOM 747 O O . GLY A 1 94 ? -20.351 -1.911 19.653 1.00 49.69 94 GLY A O 1
ATOM 748 N N . GLY A 1 95 ? -21.764 -3.374 18.700 1.00 46.84 95 GLY A N 1
ATOM 749 C CA . GLY A 1 95 ? -21.008 -4.599 18.990 1.00 46.84 95 GLY A CA 1
ATOM 750 C C . GLY A 1 95 ? -19.774 -4.856 18.115 1.00 46.84 95 GLY A C 1
ATOM 751 O O . GLY A 1 95 ? -19.403 -6.017 17.956 1.00 46.84 95 GLY A O 1
ATOM 752 N N . HIS A 1 96 ? -19.166 -3.828 17.516 1.00 53.56 96 HIS A N 1
ATOM 753 C CA . HIS A 1 96 ? -17.984 -3.997 16.664 1.00 53.56 96 HIS A CA 1
ATOM 754 C C . HIS A 1 96 ? -16.656 -3.863 17.433 1.00 53.56 96 HIS A C 1
ATOM 756 O O . HIS A 1 96 ? -16.581 -3.240 18.491 1.00 53.56 96 HIS A O 1
ATOM 762 N N . TYR A 1 97 ? -15.619 -4.517 16.899 1.00 51.53 97 TYR A N 1
ATOM 763 C CA . TYR A 1 97 ? -14.459 -5.043 17.633 1.00 51.53 97 TYR A CA 1
ATOM 764 C C . TYR A 1 97 ? -13.423 -4.026 18.129 1.00 51.53 97 TYR A C 1
ATOM 766 O O . TYR A 1 97 ? -12.673 -4.358 19.043 1.00 51.53 97 TYR A O 1
ATOM 774 N N . VAL A 1 98 ? -13.356 -2.823 17.555 1.00 55.69 98 VAL A N 1
ATOM 775 C CA . VAL A 1 98 ? -12.355 -1.817 17.938 1.00 55.69 98 VAL A CA 1
ATOM 776 C C . VAL A 1 98 ? -13.075 -0.543 18.330 1.00 55.69 98 VAL A C 1
ATOM 778 O O . VAL A 1 98 ? -13.629 0.176 17.502 1.00 55.69 98 VAL A O 1
ATOM 781 N N . THR A 1 99 ? -13.098 -0.269 19.629 1.00 55.38 99 THR A N 1
ATOM 782 C CA . THR A 1 99 ? -13.486 1.051 20.114 1.00 55.38 99 THR A CA 1
ATOM 783 C C . THR A 1 99 ? -12.261 1.948 20.043 1.00 55.38 99 THR A C 1
ATOM 785 O O . THR A 1 99 ? -11.136 1.509 20.286 1.00 55.38 99 THR A O 1
ATOM 788 N N . ARG A 1 100 ? -12.450 3.237 19.766 1.00 57.41 100 ARG A N 1
ATOM 789 C CA . ARG A 1 100 ? -11.354 4.222 19.755 1.00 57.41 100 ARG A CA 1
ATOM 790 C C . ARG A 1 100 ? -10.566 4.272 21.079 1.00 57.41 100 ARG A C 1
ATOM 792 O O . ARG A 1 100 ? -9.424 4.725 21.099 1.00 57.41 100 ARG A O 1
ATOM 799 N N . GLU A 1 101 ? -11.157 3.777 22.168 1.00 58.00 101 GLU A N 1
ATOM 800 C CA . GLU A 1 101 ? -10.535 3.639 23.491 1.00 58.00 101 GLU A CA 1
ATOM 801 C C . GLU A 1 101 ? -9.772 2.326 23.703 1.00 58.00 101 GLU A C 1
ATOM 803 O O . GLU A 1 101 ? -8.924 2.248 24.599 1.00 58.00 101 GLU A O 1
ATOM 808 N N . SER A 1 102 ? -10.049 1.303 22.893 1.00 60.53 102 SER A N 1
ATOM 809 C CA . SER A 1 102 ? -9.285 0.066 22.905 1.00 60.53 102 SER A CA 1
ATOM 810 C C . SER A 1 102 ? -7.873 0.390 22.416 1.00 60.53 102 SER A C 1
ATOM 812 O O . SER A 1 102 ? -7.649 0.804 21.281 1.00 60.53 102 SER A O 1
ATOM 814 N N . LYS A 1 103 ? -6.880 0.283 23.303 1.00 68.19 103 LYS A N 1
ATOM 815 C CA . LYS A 1 103 ? -5.453 0.459 22.964 1.00 68.19 103 LYS A CA 1
ATOM 816 C C . LYS A 1 103 ? -4.919 -0.745 22.178 1.00 68.19 103 LYS A C 1
ATOM 818 O O . LYS A 1 103 ? -3.763 -1.130 22.346 1.00 68.19 103 LYS A O 1
ATOM 823 N N . ASP A 1 104 ? -5.789 -1.368 21.398 1.00 70.94 104 ASP A N 1
ATOM 824 C CA . ASP A 1 104 ? -5.517 -2.597 20.690 1.00 70.94 104 ASP A CA 1
ATOM 825 C C . ASP A 1 104 ? -4.597 -2.320 19.503 1.00 70.94 104 ASP A C 1
ATOM 827 O O . ASP A 1 104 ? -4.624 -1.248 18.885 1.00 70.94 104 ASP A O 1
ATOM 831 N N . LEU A 1 105 ? -3.741 -3.302 19.229 1.00 76.88 105 LEU A N 1
ATOM 832 C CA . LEU A 1 105 ? -2.884 -3.309 18.055 1.00 76.88 105 LEU A CA 1
ATOM 833 C C . LEU A 1 105 ? -3.726 -3.734 16.854 1.00 76.88 105 LEU A C 1
ATOM 835 O O . LEU A 1 105 ? -4.343 -4.804 16.863 1.00 76.88 105 LEU A O 1
ATOM 839 N N . MET A 1 106 ? -3.731 -2.881 15.837 1.00 79.88 106 MET A N 1
ATOM 840 C CA . MET A 1 106 ? -4.355 -3.125 14.547 1.00 79.88 106 MET A CA 1
ATOM 841 C C . MET A 1 106 ? -3.259 -3.328 13.505 1.00 79.88 106 MET A C 1
ATOM 843 O O . MET A 1 106 ? -2.452 -2.428 13.281 1.00 79.88 106 MET A O 1
ATOM 847 N N . ASP A 1 107 ? -3.249 -4.481 12.847 1.00 84.56 107 ASP A N 1
ATOM 848 C CA . ASP A 1 107 ? -2.410 -4.750 11.685 1.00 84.56 107 ASP A CA 1
ATOM 849 C C . ASP A 1 107 ? -3.256 -4.610 10.421 1.00 84.56 107 ASP A C 1
ATOM 851 O O . ASP A 1 107 ? -4.249 -5.314 10.238 1.00 84.56 107 ASP A O 1
ATOM 855 N N . ILE A 1 108 ? -2.876 -3.693 9.541 1.00 85.19 108 ILE A N 1
ATOM 856 C CA . ILE A 1 108 ? -3.563 -3.454 8.274 1.00 85.19 108 ILE A CA 1
ATOM 857 C C . ILE A 1 108 ? -2.718 -4.072 7.171 1.00 85.19 108 ILE A C 1
ATOM 859 O O . ILE A 1 108 ? -1.602 -3.627 6.898 1.00 85.19 108 ILE A O 1
ATOM 863 N N . GLU A 1 109 ? -3.262 -5.101 6.536 1.00 88.69 109 GLU A N 1
ATOM 864 C CA . GLU A 1 109 ? -2.686 -5.757 5.373 1.00 88.69 109 GLU A CA 1
ATOM 865 C C . GLU A 1 109 ? -3.361 -5.209 4.114 1.00 88.69 109 GLU A C 1
ATOM 867 O O . GLU A 1 109 ? -4.577 -5.311 3.946 1.00 88.69 109 GLU A O 1
ATOM 872 N N . VAL A 1 110 ? -2.571 -4.646 3.202 1.00 86.44 110 VAL A N 1
ATOM 873 C CA . VAL A 1 110 ? -3.064 -4.192 1.900 1.00 86.44 110 VAL A CA 1
ATOM 874 C C . VAL A 1 110 ? -2.372 -4.971 0.796 1.00 86.44 110 VAL A C 1
ATOM 876 O O . VAL A 1 110 ? -1.147 -4.922 0.661 1.00 86.44 110 VAL A O 1
ATOM 879 N N . ARG A 1 111 ? -3.170 -5.654 -0.026 1.00 86.81 111 ARG A N 1
ATOM 880 C CA . ARG A 1 111 ? -2.713 -6.358 -1.225 1.00 86.81 111 ARG A CA 1
ATOM 881 C C . ARG A 1 111 ? -3.144 -5.601 -2.463 1.00 86.81 111 ARG A C 1
ATOM 883 O O . ARG A 1 111 ? -4.332 -5.377 -2.690 1.00 86.81 111 ARG A O 1
ATOM 890 N N . VAL A 1 112 ? -2.165 -5.216 -3.268 1.00 83.25 112 VAL A N 1
ATOM 891 C CA . VAL A 1 112 ? -2.366 -4.450 -4.494 1.00 83.25 112 VAL A CA 1
ATOM 892 C C . VAL A 1 112 ? -1.831 -5.262 -5.670 1.00 83.25 112 VAL A C 1
ATOM 894 O O . VAL A 1 112 ? -0.630 -5.532 -5.709 1.00 83.25 112 VAL A O 1
ATOM 897 N N . PRO A 1 113 ? -2.661 -5.637 -6.656 1.00 77.25 113 PRO A N 1
ATOM 898 C CA . PRO A 1 113 ? -2.173 -6.360 -7.821 1.00 77.25 113 PRO A CA 1
ATOM 899 C C . PRO A 1 113 ? -1.263 -5.460 -8.659 1.00 77.25 113 PRO A C 1
ATOM 901 O O . PRO A 1 113 ? -1.624 -4.350 -9.062 1.00 77.25 113 PRO A O 1
ATOM 904 N N . ALA A 1 114 ? -0.065 -5.953 -8.942 1.00 69.56 114 ALA A N 1
ATOM 905 C CA . ALA A 1 114 ? 0.880 -5.292 -9.819 1.00 69.56 114 ALA A CA 1
ATOM 906 C C . ALA A 1 114 ? 0.475 -5.521 -11.282 1.00 69.56 114 ALA A C 1
ATOM 908 O O . ALA A 1 114 ? 0.120 -6.636 -11.675 1.00 69.56 114 ALA A O 1
ATOM 909 N N . SER A 1 115 ? 0.601 -4.504 -12.145 1.00 65.25 115 SER A N 1
ATOM 910 C CA . SER A 1 115 ? 0.589 -4.738 -13.596 1.00 65.25 115 SER A CA 1
ATOM 911 C C . SER A 1 115 ? 1.909 -5.405 -14.017 1.00 65.25 115 SER A C 1
ATOM 913 O O . SER A 1 115 ? 2.831 -4.803 -14.565 1.00 65.25 115 SER A O 1
ATOM 915 N N . GLY A 1 116 ? 2.035 -6.698 -13.715 1.00 59.97 116 GLY A N 1
ATOM 916 C CA . GLY A 1 116 ? 3.279 -7.451 -13.857 1.00 59.97 116 GLY A CA 1
ATOM 917 C C . GLY A 1 116 ? 3.789 -7.587 -15.294 1.00 59.97 116 GLY A C 1
ATOM 918 O O . GLY A 1 116 ? 4.888 -8.083 -15.485 1.00 59.97 116 GLY A O 1
ATOM 919 N N . THR A 1 117 ? 3.058 -7.157 -16.325 1.00 65.44 117 THR A N 1
ATOM 920 C CA . THR A 1 117 ? 3.439 -7.366 -17.734 1.00 65.44 117 THR A CA 1
ATOM 921 C C . THR A 1 117 ? 4.815 -6.782 -18.075 1.00 65.44 117 THR A C 1
ATOM 923 O O . THR A 1 117 ? 5.634 -7.460 -18.697 1.00 65.44 117 THR A O 1
ATOM 926 N N . LEU A 1 118 ? 5.096 -5.551 -17.639 1.00 62.22 118 LEU A N 1
ATOM 927 C CA . LEU A 1 118 ? 6.361 -4.861 -17.919 1.00 62.22 118 LEU A CA 1
ATOM 928 C C . LEU A 1 118 ? 7.504 -5.399 -17.044 1.00 62.22 118 LEU A C 1
ATOM 930 O O . LEU A 1 118 ? 8.577 -5.715 -17.557 1.00 62.22 118 LEU A O 1
ATOM 934 N N . LEU A 1 119 ? 7.249 -5.605 -15.748 1.00 62.41 119 LEU A N 1
ATOM 935 C CA . LEU A 1 119 ? 8.218 -6.199 -14.819 1.00 62.41 119 LEU A CA 1
ATOM 936 C C . LEU A 1 119 ? 8.586 -7.632 -15.201 1.00 62.41 119 LEU A C 1
ATOM 938 O O . LEU A 1 119 ? 9.758 -7.981 -15.160 1.00 62.41 119 LEU A O 1
ATOM 942 N N . ARG A 1 120 ? 7.624 -8.452 -15.635 1.00 67.56 120 ARG A N 1
ATOM 943 C CA . ARG A 1 120 ? 7.872 -9.819 -16.113 1.00 67.56 120 ARG A CA 1
ATOM 944 C C . ARG A 1 120 ? 8.694 -9.827 -17.392 1.00 67.56 120 ARG A C 1
ATOM 946 O O . ARG A 1 120 ? 9.533 -10.706 -17.543 1.00 67.56 120 ARG A O 1
ATOM 953 N N . ALA A 1 121 ? 8.473 -8.884 -18.309 1.00 65.38 121 ALA A N 1
ATOM 954 C CA . ALA A 1 121 ? 9.275 -8.784 -19.528 1.00 65.38 121 ALA A CA 1
ATOM 955 C C . ALA A 1 121 ? 10.746 -8.479 -19.203 1.00 65.38 121 ALA A C 1
ATOM 957 O O . ALA A 1 121 ? 11.644 -9.137 -19.725 1.00 65.38 121 ALA A O 1
ATOM 958 N N . VAL A 1 122 ? 10.985 -7.541 -18.283 1.00 64.75 122 VAL A N 1
ATOM 959 C CA . VAL A 1 122 ? 12.333 -7.183 -17.819 1.00 64.75 122 VAL A CA 1
ATOM 960 C C . VAL A 1 122 ? 12.953 -8.309 -16.985 1.00 64.75 122 VAL A C 1
ATOM 962 O O . VAL A 1 122 ? 14.088 -8.700 -17.229 1.00 64.75 122 VAL A O 1
ATOM 965 N N . ALA A 1 123 ? 12.213 -8.899 -16.050 1.00 68.75 123 ALA A N 1
ATOM 966 C CA . ALA A 1 123 ? 12.691 -10.004 -15.222 1.00 68.75 123 ALA A CA 1
ATOM 967 C C . ALA A 1 123 ? 13.052 -11.239 -16.056 1.00 68.75 123 ALA A C 1
ATOM 969 O O . ALA A 1 123 ? 14.123 -11.807 -15.860 1.00 68.75 123 ALA A O 1
ATOM 970 N N . LYS A 1 124 ? 12.232 -11.592 -17.059 1.00 69.06 124 LYS A N 1
ATOM 971 C CA . LYS A 1 124 ? 12.559 -12.645 -18.035 1.00 69.06 124 LYS A CA 1
ATOM 972 C C . LYS A 1 124 ? 13.837 -12.337 -18.806 1.00 69.06 124 LYS A C 1
ATOM 974 O O . LYS A 1 124 ? 14.639 -13.240 -19.010 1.00 69.06 124 LYS A O 1
ATOM 979 N N . PHE A 1 125 ? 14.040 -11.084 -19.215 1.00 70.00 125 PHE A N 1
ATOM 980 C CA . PHE A 1 125 ? 15.271 -10.669 -19.889 1.00 70.00 125 PHE A CA 1
ATOM 981 C C . PHE A 1 125 ? 16.516 -10.886 -19.010 1.00 70.00 125 PHE A C 1
ATOM 983 O O . PHE A 1 125 ? 17.560 -11.281 -19.521 1.00 70.00 125 PHE A O 1
ATOM 990 N N . PHE A 1 126 ? 16.396 -10.703 -17.692 1.00 70.75 126 PHE A N 1
ATOM 991 C CA . PHE A 1 126 ? 17.478 -10.924 -16.724 1.00 70.75 126 PHE A CA 1
ATOM 992 C C . PHE A 1 126 ? 17.500 -12.329 -16.091 1.00 70.75 126 PHE A C 1
ATOM 994 O O . PHE A 1 126 ? 18.306 -12.573 -15.196 1.00 70.75 126 PHE A O 1
ATOM 1001 N N . GLY A 1 127 ? 16.649 -13.261 -16.539 1.00 70.62 127 GLY A N 1
ATOM 1002 C CA . GLY A 1 127 ? 16.594 -14.630 -16.007 1.00 70.62 127 GLY A CA 1
ATOM 1003 C C . GLY A 1 127 ? 16.069 -14.738 -14.570 1.00 70.62 127 GLY A C 1
ATOM 1004 O O . GLY A 1 127 ? 16.361 -15.714 -13.885 1.00 70.62 127 GLY A O 1
ATOM 1005 N N . VAL A 1 128 ? 15.320 -13.740 -14.097 1.00 70.31 128 VAL A N 1
ATOM 1006 C CA . VAL A 1 128 ? 14.711 -13.735 -12.763 1.00 70.31 128 VAL A CA 1
ATOM 1007 C C . VAL A 1 128 ? 13.327 -14.381 -12.838 1.00 70.31 128 VAL A C 1
ATOM 1009 O O . VAL A 1 128 ? 12.421 -13.865 -13.498 1.00 70.31 128 VAL A O 1
ATOM 1012 N N . GLU A 1 129 ? 13.161 -15.509 -12.151 1.00 58.66 129 GLU A N 1
ATOM 1013 C CA . GLU A 1 129 ? 11.880 -16.204 -11.990 1.00 58.66 129 GLU A CA 1
ATOM 1014 C C . GLU A 1 129 ? 11.195 -15.804 -10.670 1.00 58.66 129 GLU A C 1
ATOM 1016 O O . GLU A 1 129 ? 11.856 -15.414 -9.710 1.00 58.66 129 GLU A O 1
ATOM 1021 N N . GLY A 1 130 ? 9.860 -15.896 -10.614 1.00 59.72 130 GLY A N 1
ATOM 1022 C CA . GLY A 1 130 ? 9.101 -15.699 -9.368 1.00 59.72 130 GLY A CA 1
ATOM 1023 C C . GLY A 1 130 ? 8.781 -14.248 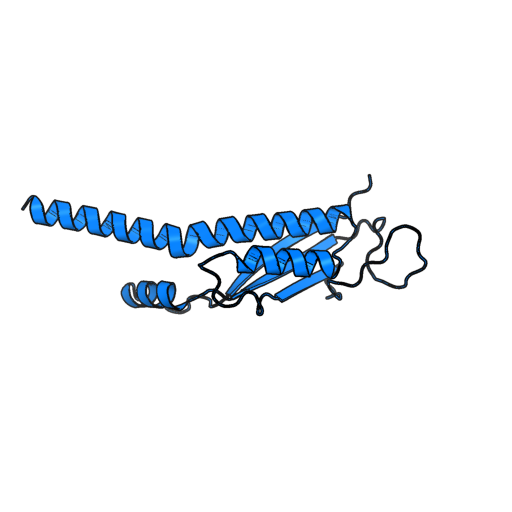-8.986 1.00 59.72 130 GLY A C 1
ATOM 1024 O O . GLY A 1 130 ? 8.612 -13.958 -7.805 1.00 59.72 130 GLY A O 1
ATOM 1025 N N . VAL A 1 131 ? 8.681 -13.326 -9.951 1.00 63.38 131 VAL A N 1
ATOM 1026 C CA . VAL A 1 131 ? 8.203 -11.958 -9.674 1.00 63.38 131 VAL A CA 1
ATOM 1027 C C . VAL A 1 131 ? 6.767 -12.022 -9.145 1.00 63.38 131 VAL A C 1
ATOM 1029 O O . VAL A 1 131 ? 5.886 -12.515 -9.848 1.00 63.38 131 VAL A O 1
ATOM 1032 N N . SER A 1 132 ? 6.553 -11.539 -7.917 1.00 65.25 132 SER A N 1
ATOM 1033 C CA . SER A 1 132 ? 5.225 -11.455 -7.299 1.00 65.25 132 SER A CA 1
ATOM 1034 C C . SER A 1 132 ? 4.281 -10.615 -8.158 1.00 65.25 132 SER A C 1
ATOM 1036 O O . SER A 1 132 ? 4.650 -9.535 -8.623 1.00 65.25 132 SER A O 1
ATOM 1038 N N . ASP A 1 133 ? 3.056 -11.106 -8.334 1.00 72.00 133 ASP A N 1
ATOM 1039 C CA . ASP A 1 133 ? 1.983 -10.392 -9.033 1.00 72.00 133 ASP A CA 1
ATOM 1040 C C . ASP A 1 133 ? 1.231 -9.417 -8.116 1.00 72.00 133 ASP A C 1
ATOM 1042 O O . ASP A 1 133 ? 0.320 -8.719 -8.559 1.00 72.00 133 ASP A O 1
ATOM 1046 N N . GLU A 1 134 ? 1.635 -9.334 -6.850 1.00 75.75 134 GLU A N 1
ATOM 1047 C CA . GLU A 1 134 ? 1.021 -8.491 -5.833 1.00 75.75 134 GLU A CA 1
ATOM 1048 C C . GLU A 1 134 ? 2.092 -7.741 -5.036 1.00 75.75 134 GLU A C 1
ATOM 1050 O O . GLU A 1 134 ? 3.144 -8.293 -4.689 1.00 75.75 134 GLU A O 1
ATOM 1055 N N . TYR A 1 135 ? 1.801 -6.484 -4.714 1.00 77.88 135 TYR A N 1
ATOM 1056 C CA . TYR A 1 135 ? 2.453 -5.756 -3.639 1.00 77.88 135 TYR A CA 1
ATOM 1057 C C . TYR A 1 135 ? 1.669 -6.003 -2.352 1.00 77.88 135 TYR A C 1
ATOM 1059 O O . TYR A 1 135 ? 0.469 -5.734 -2.303 1.00 77.88 135 TYR A O 1
ATOM 1067 N N . VAL A 1 136 ? 2.345 -6.503 -1.320 1.00 84.25 136 VAL A N 1
ATOM 1068 C CA . VAL A 1 136 ? 1.757 -6.721 0.005 1.00 84.25 136 VAL A CA 1
ATOM 1069 C C . VAL A 1 136 ? 2.407 -5.751 0.977 1.00 84.25 136 VAL A C 1
ATOM 1071 O O . VAL A 1 136 ? 3.631 -5.739 1.118 1.00 84.25 136 VAL A O 1
ATOM 1074 N N . PHE A 1 137 ? 1.587 -4.947 1.639 1.00 88.44 137 PHE A N 1
ATOM 1075 C CA . PHE A 1 137 ? 2.018 -3.988 2.646 1.00 88.44 137 PHE A CA 1
ATOM 1076 C C . PHE A 1 137 ? 1.375 -4.319 3.983 1.00 88.44 137 PHE A C 1
ATOM 1078 O O . PHE A 1 137 ? 0.207 -4.697 4.031 1.00 88.44 137 PHE A O 1
ATOM 1085 N N . TRP A 1 138 ? 2.151 -4.138 5.046 1.00 87.88 138 TRP A N 1
ATOM 1086 C CA . TRP A 1 138 ? 1.711 -4.281 6.426 1.00 87.88 138 TRP A CA 1
ATOM 1087 C C . TRP A 1 138 ? 1.956 -2.967 7.146 1.00 87.88 138 TRP A C 1
ATOM 1089 O O . TRP A 1 138 ? 3.068 -2.439 7.089 1.00 87.88 138 TRP A O 1
ATOM 1099 N N . GLU A 1 139 ? 0.935 -2.469 7.827 1.00 85.88 139 GLU A N 1
ATOM 1100 C CA . GLU A 1 139 ? 1.036 -1.304 8.695 1.00 85.88 139 GLU A CA 1
ATOM 1101 C C . GLU A 1 139 ? 0.416 -1.641 10.052 1.00 85.88 139 GLU A C 1
ATOM 1103 O O . GLU A 1 139 ? -0.784 -1.893 10.146 1.00 85.88 139 GLU A O 1
ATOM 1108 N N . THR A 1 140 ? 1.237 -1.646 11.101 1.00 84.81 140 THR A N 1
ATOM 1109 C CA . THR A 1 140 ? 0.781 -1.867 12.479 1.00 84.81 140 THR A CA 1
ATOM 1110 C C . THR A 1 140 ? 0.563 -0.527 13.162 1.00 84.81 140 THR A C 1
ATOM 1112 O O . THR A 1 140 ? 1.488 0.281 13.280 1.00 84.81 140 THR A O 1
ATOM 1115 N N . VAL A 1 141 ? -0.646 -0.297 13.661 1.00 83.56 141 VAL A N 1
ATOM 1116 C CA . VAL A 1 141 ? -1.031 0.943 14.336 1.00 83.56 141 VAL A CA 1
ATOM 1117 C C . VAL A 1 141 ? -1.738 0.671 15.658 1.00 83.56 141 VAL A C 1
ATOM 1119 O O . VAL A 1 141 ? -2.354 -0.370 15.863 1.00 83.56 141 VAL A O 1
ATOM 1122 N N . VAL A 1 142 ? -1.651 1.637 16.571 1.00 81.12 142 VAL A N 1
ATOM 1123 C CA . VAL A 1 142 ? -2.377 1.637 17.848 1.00 81.12 142 VAL A CA 1
ATOM 1124 C C . VAL A 1 142 ? -3.363 2.796 17.829 1.00 81.12 142 VAL A C 1
ATOM 1126 O O . VAL A 1 142 ? -3.001 3.893 17.398 1.00 81.12 142 VAL A O 1
ATOM 1129 N N . SER A 1 143 ? -4.590 2.580 18.310 1.00 69.62 143 SER A N 1
ATOM 1130 C CA . SER A 1 143 ? -5.575 3.660 18.432 1.00 69.62 143 SER A CA 1
ATOM 1131 C C . SER A 1 143 ? -5.067 4.776 19.358 1.00 69.62 143 SER A C 1
ATOM 1133 O O . SER A 1 143 ? -4.673 4.527 20.504 1.00 69.62 143 SER A O 1
ATOM 1135 N N . TYR A 1 144 ? -5.073 6.022 18.876 1.00 67.00 144 TYR A N 1
ATOM 1136 C CA . TYR A 1 144 ? -4.683 7.191 19.662 1.00 67.00 144 TYR A CA 1
ATOM 1137 C C . TYR A 1 144 ? -5.888 7.807 20.376 1.00 67.00 144 TYR A C 1
ATOM 1139 O O . TYR A 1 144 ? -6.912 8.127 19.769 1.00 67.00 144 TYR A O 1
ATOM 1147 N N . ARG A 1 145 ? -5.711 8.078 21.671 1.00 50.97 145 ARG A N 1
ATOM 1148 C CA . ARG A 1 145 ? -6.588 8.953 22.451 1.00 50.97 145 ARG A CA 1
ATOM 1149 C C . ARG A 1 145 ? -6.215 10.409 22.153 1.00 50.97 145 ARG A C 1
ATOM 1151 O O . ARG A 1 145 ? -5.072 10.785 22.404 1.00 50.97 145 ARG A O 1
ATOM 1158 N N . ASN A 1 146 ? -7.161 11.194 21.639 1.00 46.12 146 ASN A N 1
ATOM 1159 C CA . ASN A 1 146 ? -7.060 12.658 21.606 1.00 46.12 146 ASN A CA 1
ATOM 1160 C C . ASN A 1 146 ? -7.831 13.23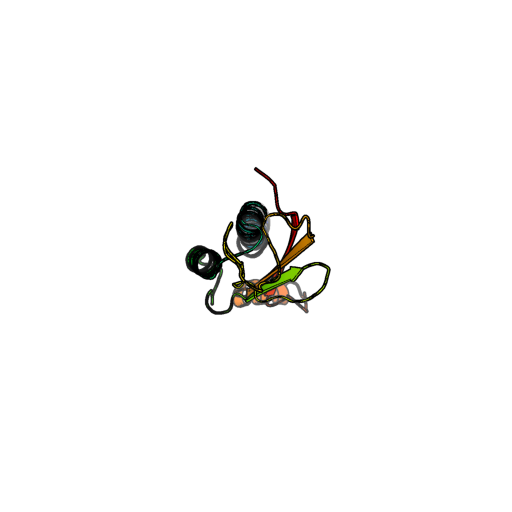3 22.794 1.00 46.12 146 ASN A C 1
ATOM 1162 O O . ASN A 1 146 ? -9.005 12.833 22.953 1.00 46.12 146 ASN A O 1
#

Organism: NCBI:txid129338

pLDDT: mean 75.19, std 12.17, range [43.31, 91.81]